Protein AF-A0A1G1IP20-F1 (afdb_monomer_lite)

Secondary structure (DSSP, 8-state):
-EEEEEEEESSSSEEEEEEEEEETTEEEEEEEEEE--TT-SS-EEEEEEEEEEGGGHHHHHHHHHHHHHHHHHTT---S--S--------------

Radius of gyration: 18.24 Å; chains: 1; bounding box: 40×49×43 Å

pLDDT: mean 82.49, std 18.47, range [38.31, 96.44]

Sequence (96 aa):
MNEIVASFSKNKYEEVRFQIKEYKGKDLIDIRIWTDVKGADQKIPTTKGVTMNVSHFTDLKKSILEMERVLKSHKLLTSESAAEDADSEGDIDISH

Foldseek 3Di:
DWDFPDKDDPDPFKIWTWIWDDDPNFIKTKTFIWGDDVPDPDTHTDPPIDIGGPVCVVVVVVVVVVVVVVCVVVVVDDPDPDDDDDDDDDDDDDDD

Structure (mmCIF, N/CA/C/O backbone):
data_AF-A0A1G1IP20-F1
#
_entry.id   AF-A0A1G1IP20-F1
#
loop_
_atom_site.group_PDB
_atom_site.id
_atom_site.type_symbol
_atom_site.label_atom_id
_atom_site.label_alt_id
_atom_site.label_comp_id
_atom_site.label_asym_id
_atom_site.label_entity_id
_atom_site.label_seq_id
_atom_site.pdbx_PDB_ins_code
_atom_site.Cartn_x
_atom_site.Cartn_y
_atom_site.Cartn_z
_atom_site.occupancy
_atom_site.B_iso_or_equiv
_atom_site.auth_seq_id
_atom_site.auth_comp_id
_atom_site.auth_asym_id
_atom_site.auth_atom_id
_atom_site.pdbx_PDB_model_num
ATOM 1 N N . MET A 1 1 ? -11.631 -2.757 -14.248 1.00 73.50 1 MET A N 1
ATOM 2 C CA . MET A 1 1 ? -11.316 -1.476 -13.564 1.00 73.50 1 MET A CA 1
ATOM 3 C C . MET A 1 1 ? -9.810 -1.368 -13.284 1.00 73.50 1 MET A C 1
ATOM 5 O O . MET A 1 1 ? -9.194 -2.389 -12.999 1.00 73.50 1 MET A O 1
ATOM 9 N N . ASN A 1 2 ? -9.194 -0.187 -13.423 1.00 84.62 2 ASN A N 1
ATOM 10 C CA . ASN A 1 2 ? -7.795 0.066 -13.029 1.00 84.62 2 ASN A CA 1
ATOM 11 C C . ASN A 1 2 ? -7.638 1.539 -12.628 1.00 84.62 2 ASN A C 1
ATOM 13 O O . ASN A 1 2 ? -7.383 2.392 -13.476 1.00 84.62 2 ASN A O 1
ATOM 17 N N . GLU A 1 3 ? -7.866 1.829 -11.353 1.00 92.19 3 GLU A N 1
ATOM 18 C CA . GLU A 1 3 ? -7.974 3.191 -10.828 1.00 92.19 3 GLU A CA 1
ATOM 19 C C . GLU A 1 3 ? -7.005 3.397 -9.665 1.00 92.19 3 GLU A C 1
ATOM 21 O O . GLU A 1 3 ? -6.899 2.547 -8.780 1.00 92.19 3 GLU A O 1
ATOM 26 N N . ILE A 1 4 ? -6.298 4.529 -9.662 1.00 93.06 4 ILE A N 1
ATOM 27 C CA . ILE A 1 4 ? -5.487 4.971 -8.525 1.00 93.06 4 ILE A CA 1
ATOM 28 C C . ILE A 1 4 ? -6.386 5.826 -7.637 1.00 93.06 4 ILE A C 1
ATOM 30 O O . ILE A 1 4 ? -6.819 6.895 -8.049 1.00 93.06 4 ILE A O 1
ATOM 34 N N . VAL A 1 5 ? -6.643 5.355 -6.420 1.00 94.69 5 VAL A N 1
ATOM 35 C CA . VAL A 1 5 ? -7.525 6.031 -5.459 1.00 94.69 5 VAL A CA 1
ATOM 36 C C . VAL A 1 5 ? -6.746 7.040 -4.619 1.00 94.69 5 VAL A C 1
ATOM 38 O O . VAL A 1 5 ? -7.240 8.119 -4.313 1.00 94.69 5 VAL A O 1
ATOM 41 N N . ALA A 1 6 ? -5.523 6.682 -4.229 1.00 94.06 6 ALA A N 1
ATOM 42 C CA . ALA A 1 6 ? -4.645 7.537 -3.442 1.00 94.06 6 ALA A CA 1
ATOM 43 C C . ALA A 1 6 ? -3.182 7.140 -3.648 1.00 94.06 6 ALA A C 1
ATOM 45 O O . ALA A 1 6 ? -2.873 5.984 -3.961 1.00 94.06 6 ALA A O 1
ATOM 46 N N . SER A 1 7 ? -2.273 8.076 -3.406 1.00 94.00 7 SER A N 1
ATOM 47 C CA . SER A 1 7 ? -0.852 7.784 -3.276 1.00 94.00 7 SER A CA 1
ATOM 48 C C . SER A 1 7 ? -0.159 8.765 -2.337 1.00 94.00 7 SER A C 1
ATOM 50 O O . SER A 1 7 ? -0.675 9.848 -2.065 1.00 94.00 7 SER A O 1
ATOM 52 N N . PHE A 1 8 ? 0.991 8.359 -1.802 1.00 93.50 8 PHE A N 1
ATOM 53 C CA . PHE A 1 8 ? 1.869 9.234 -1.030 1.00 93.50 8 PHE A CA 1
ATOM 54 C C . PHE A 1 8 ? 3.339 8.861 -1.241 1.00 93.50 8 PHE A C 1
ATOM 56 O O . PHE A 1 8 ? 3.677 7.696 -1.482 1.00 93.50 8 PHE A O 1
ATOM 63 N N . SER A 1 9 ? 4.219 9.856 -1.129 1.00 92.00 9 SER A N 1
ATOM 64 C CA . SER A 1 9 ? 5.666 9.657 -1.181 1.00 92.00 9 SER A CA 1
ATOM 65 C C . SER A 1 9 ? 6.140 8.954 0.091 1.00 92.00 9 SER A C 1
ATOM 67 O O . SER A 1 9 ? 5.891 9.422 1.198 1.00 92.00 9 SER A O 1
ATOM 69 N N . LYS A 1 10 ? 6.804 7.805 -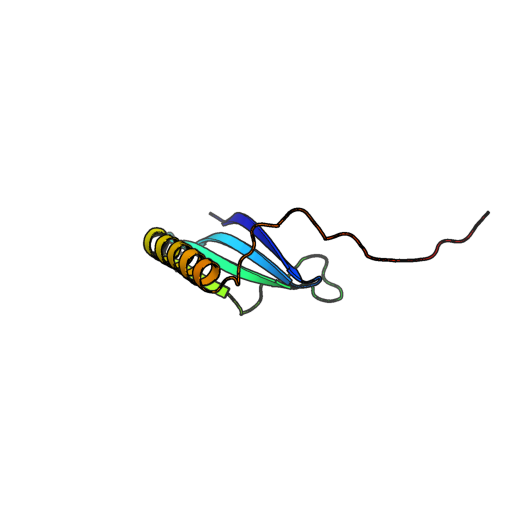0.052 1.00 89.00 10 LYS A N 1
ATOM 70 C CA . LYS A 1 10 ? 7.480 7.126 1.064 1.00 89.00 10 LYS A CA 1
ATOM 71 C C . LYS A 1 10 ? 8.886 7.690 1.271 1.00 89.00 10 LYS A C 1
ATOM 73 O O . LYS A 1 10 ? 9.391 7.681 2.389 1.00 89.00 10 LYS A O 1
ATOM 78 N N . ASN A 1 11 ? 9.536 8.091 0.181 1.00 89.75 11 ASN A N 1
ATOM 79 C CA . ASN A 1 11 ? 10.809 8.807 0.131 1.00 89.75 11 ASN A CA 1
ATOM 80 C C . ASN A 1 11 ? 11.003 9.385 -1.283 1.00 89.75 11 ASN A C 1
ATOM 82 O O . ASN A 1 11 ? 10.185 9.148 -2.166 1.00 89.75 11 ASN A O 1
ATOM 86 N N . LYS A 1 12 ? 12.132 10.067 -1.523 1.00 87.00 12 LYS A N 1
ATOM 87 C CA . LYS A 1 12 ? 12.474 10.695 -2.815 1.00 87.00 12 LYS A CA 1
ATOM 88 C C . LYS A 1 12 ? 12.305 9.788 -4.048 1.00 87.00 12 LYS A C 1
ATOM 90 O O . LYS A 1 12 ? 12.083 10.307 -5.134 1.00 87.00 12 LYS A O 1
ATOM 95 N N . TYR A 1 13 ? 12.405 8.465 -3.898 1.00 88.19 13 TYR A N 1
ATOM 96 C CA . TYR A 1 13 ? 12.370 7.509 -5.012 1.00 88.19 13 TYR A CA 1
ATOM 97 C C . TYR A 1 13 ? 11.167 6.559 -4.979 1.00 88.19 13 TYR A C 1
ATOM 99 O O . TYR A 1 13 ? 10.778 6.025 -6.018 1.00 88.19 13 TYR A O 1
ATOM 107 N N . GLU A 1 14 ? 10.577 6.322 -3.805 1.00 91.00 14 GLU A N 1
ATOM 108 C CA . GLU A 1 14 ? 9.498 5.358 -3.593 1.00 91.00 14 GLU A CA 1
ATOM 109 C C . GLU A 1 14 ? 8.162 6.056 -3.299 1.00 91.00 14 GLU A C 1
ATOM 111 O O . GLU A 1 14 ? 8.056 6.901 -2.415 1.00 91.00 14 GLU A O 1
ATOM 116 N N . GLU A 1 15 ? 7.103 5.619 -3.973 1.00 93.31 15 GLU A N 1
ATOM 117 C CA . GLU A 1 15 ? 5.725 6.072 -3.783 1.00 93.31 15 GLU A CA 1
ATOM 118 C C . GLU A 1 15 ? 4.835 4.880 -3.411 1.00 93.31 15 GLU A C 1
ATOM 120 O O . GLU A 1 15 ? 4.882 3.835 -4.060 1.00 93.31 15 GLU A O 1
ATOM 125 N N . VAL A 1 16 ? 3.994 5.014 -2.388 1.00 95.62 16 VAL A N 1
ATOM 126 C CA . VAL A 1 16 ? 2.958 4.017 -2.086 1.00 95.62 16 VAL A CA 1
ATOM 127 C C . VAL A 1 16 ? 1.693 4.401 -2.833 1.00 95.62 16 VAL A C 1
ATOM 129 O O . VAL A 1 16 ? 1.185 5.503 -2.654 1.00 95.62 16 VAL A O 1
ATOM 132 N N . ARG A 1 17 ? 1.157 3.488 -3.649 1.00 95.25 17 ARG A N 1
ATOM 133 C CA . ARG A 1 17 ? -0.102 3.687 -4.381 1.00 95.25 17 ARG A CA 1
ATOM 134 C C . ARG A 1 17 ? -1.169 2.715 -3.903 1.00 95.25 17 ARG A C 1
ATOM 136 O O . ARG A 1 17 ? -0.891 1.528 -3.739 1.00 95.25 17 ARG A O 1
ATOM 143 N N . PHE A 1 18 ? -2.385 3.225 -3.756 1.00 95.69 18 PHE A N 1
ATOM 144 C CA . PHE A 1 18 ? -3.604 2.483 -3.455 1.00 95.69 18 PHE A CA 1
ATOM 145 C C . PHE A 1 18 ? -4.439 2.431 -4.726 1.00 95.69 18 PHE A C 1
ATOM 147 O O . PHE A 1 18 ? -4.834 3.468 -5.261 1.00 95.69 18 PHE A O 1
ATOM 154 N N . GLN A 1 19 ? -4.662 1.227 -5.237 1.00 95.00 19 GLN A N 1
ATOM 155 C CA . GLN A 1 19 ? -5.271 1.004 -6.541 1.00 95.00 19 GLN A CA 1
ATOM 156 C C . GLN A 1 19 ? -6.415 0.003 -6.435 1.00 95.00 19 GLN A C 1
ATOM 158 O O . GLN A 1 19 ? -6.351 -0.944 -5.649 1.00 95.00 19 GLN A O 1
ATOM 163 N N . ILE A 1 20 ? -7.438 0.184 -7.264 1.00 94.81 20 ILE A N 1
ATOM 164 C CA . ILE A 1 20 ? -8.479 -0.815 -7.500 1.00 94.81 20 ILE A CA 1
ATOM 165 C C . ILE A 1 20 ? -8.239 -1.403 -8.883 1.00 94.81 20 ILE A C 1
ATOM 167 O O . ILE A 1 20 ? -8.164 -0.677 -9.875 1.00 94.81 20 ILE A O 1
ATOM 171 N N . LYS A 1 21 ? -8.098 -2.725 -8.946 1.00 94.06 21 LYS A N 1
ATOM 172 C CA . LYS A 1 21 ? -7.813 -3.477 -10.169 1.00 94.06 21 LYS A CA 1
ATOM 173 C C . LYS A 1 21 ? -8.843 -4.563 -10.370 1.00 94.06 21 LYS A C 1
ATOM 175 O O . LYS A 1 21 ? -9.258 -5.202 -9.417 1.00 94.06 21 LYS A O 1
ATOM 180 N N . GLU A 1 22 ? -9.169 -4.847 -11.616 1.00 92.50 22 GLU A N 1
ATOM 181 C CA . GLU A 1 22 ? -9.972 -6.006 -11.979 1.00 92.50 22 GLU A CA 1
ATOM 182 C C . GLU A 1 22 ? -9.073 -7.078 -12.585 1.00 92.50 22 GLU A C 1
ATOM 184 O O . GLU A 1 22 ? -8.320 -6.829 -13.529 1.00 92.50 22 GLU A O 1
ATOM 189 N N . TYR A 1 23 ? -9.161 -8.289 -12.049 1.00 90.56 23 TYR A N 1
ATOM 190 C CA . TYR A 1 23 ? -8.453 -9.443 -12.575 1.00 90.56 23 TYR A CA 1
ATOM 191 C C . TYR A 1 23 ? -9.408 -10.622 -12.711 1.00 90.56 23 TYR A C 1
ATOM 193 O O . TYR A 1 23 ? -9.946 -11.121 -11.723 1.00 90.56 23 TYR A O 1
ATOM 201 N N . LYS A 1 24 ? -9.605 -11.086 -13.953 1.00 89.69 24 LYS A N 1
ATOM 202 C CA . LYS A 1 24 ? -10.508 -12.201 -14.293 1.00 89.69 24 LYS A CA 1
ATOM 203 C C . LYS A 1 24 ? -11.932 -12.003 -13.740 1.00 89.69 24 LYS A C 1
ATOM 205 O O . LYS A 1 24 ? -12.496 -12.921 -13.147 1.00 89.69 24 LYS A O 1
ATOM 210 N N . GLY A 1 25 ? -12.481 -10.797 -13.900 1.00 90.88 25 GLY A N 1
ATOM 211 C CA . GLY A 1 25 ? -13.828 -10.446 -13.434 1.00 90.88 25 GLY A CA 1
ATOM 212 C C . GLY A 1 25 ? -13.967 -10.327 -11.914 1.00 90.88 25 GLY A C 1
ATOM 213 O O . GLY A 1 25 ? -15.080 -10.383 -11.400 1.00 90.88 25 GLY A O 1
ATOM 214 N N . LYS A 1 26 ? -12.854 -10.214 -11.178 1.00 90.81 26 LYS A N 1
ATOM 215 C CA . LYS A 1 26 ? -12.849 -9.948 -9.737 1.00 90.81 26 LYS A CA 1
ATOM 216 C C . LYS A 1 26 ? -12.143 -8.636 -9.455 1.00 90.81 26 LYS A C 1
ATOM 218 O O . LYS A 1 26 ? -10.998 -8.463 -9.875 1.00 90.81 26 LYS A O 1
ATOM 223 N N . ASP A 1 27 ? -12.791 -7.778 -8.682 1.00 94.19 27 ASP A N 1
ATOM 224 C CA . ASP A 1 27 ? -12.176 -6.556 -8.185 1.00 94.19 27 ASP A CA 1
ATOM 225 C C . ASP A 1 27 ? -11.250 -6.850 -7.003 1.00 94.19 27 ASP A C 1
ATOM 227 O O . ASP A 1 27 ? -11.547 -7.639 -6.096 1.00 94.19 27 ASP A O 1
ATOM 231 N N . LEU A 1 28 ? -10.094 -6.203 -7.036 1.00 95.38 28 LEU A N 1
ATOM 232 C CA . LEU A 1 28 ? -8.985 -6.361 -6.118 1.00 95.38 28 LEU A CA 1
ATOM 233 C C . LEU A 1 28 ? -8.505 -4.987 -5.667 1.00 95.38 28 LEU A C 1
ATOM 235 O O . LEU A 1 28 ? -8.420 -4.045 -6.452 1.00 95.38 28 LEU A O 1
ATOM 239 N N . ILE A 1 29 ? -8.116 -4.910 -4.406 1.00 95.19 29 ILE A N 1
ATOM 240 C CA . ILE A 1 29 ? -7.382 -3.787 -3.840 1.00 95.19 29 ILE A CA 1
ATOM 241 C C . ILE A 1 29 ? -5.902 -4.126 -3.958 1.00 95.19 29 ILE A C 1
ATOM 243 O O . ILE A 1 29 ? -5.475 -5.177 -3.481 1.00 95.19 29 ILE A O 1
ATOM 247 N N . ASP A 1 30 ? -5.122 -3.250 -4.581 1.00 95.19 30 ASP A N 1
ATOM 248 C CA . ASP A 1 30 ? -3.670 -3.367 -4.701 1.00 95.19 30 ASP A CA 1
ATOM 249 C C . ASP A 1 30 ? -3.008 -2.163 -4.031 1.00 95.19 30 ASP A C 1
ATOM 251 O O . ASP A 1 30 ? -3.181 -1.022 -4.456 1.00 95.19 30 ASP A O 1
ATOM 255 N N . ILE A 1 31 ? -2.248 -2.424 -2.970 1.00 95.50 31 ILE A N 1
ATOM 256 C CA . ILE A 1 31 ? -1.452 -1.422 -2.260 1.00 95.50 31 ILE A CA 1
ATOM 257 C C . ILE A 1 31 ? 0.005 -1.784 -2.487 1.00 95.50 31 ILE A C 1
ATOM 259 O O . ILE A 1 31 ? 0.472 -2.819 -2.007 1.00 95.50 31 ILE A O 1
ATOM 263 N N . ARG A 1 32 ? 0.730 -0.966 -3.246 1.00 95.06 32 ARG A N 1
ATOM 264 C CA . ARG A 1 32 ? 2.062 -1.334 -3.739 1.00 95.06 32 ARG A CA 1
ATOM 265 C C . ARG A 1 32 ? 3.016 -0.158 -3.729 1.00 95.06 32 ARG A C 1
ATOM 267 O O . ARG A 1 32 ? 2.614 0.973 -3.988 1.00 95.06 32 ARG A O 1
ATOM 274 N N . ILE A 1 33 ? 4.287 -0.450 -3.467 1.00 95.25 33 ILE A N 1
ATOM 275 C CA . ILE A 1 33 ? 5.375 0.514 -3.611 1.00 95.25 33 ILE A CA 1
ATOM 276 C C . ILE A 1 33 ? 5.789 0.567 -5.078 1.00 95.25 33 ILE A C 1
ATOM 278 O O . ILE A 1 33 ? 6.077 -0.468 -5.685 1.00 95.25 33 ILE A O 1
ATOM 282 N N . TRP A 1 34 ? 5.847 1.772 -5.616 1.00 93.75 34 TRP A N 1
ATOM 283 C CA . TRP A 1 34 ? 6.368 2.106 -6.928 1.00 93.75 34 TRP A CA 1
ATOM 284 C C . TRP A 1 34 ? 7.697 2.828 -6.752 1.00 93.75 34 TRP A C 1
ATOM 286 O O . TRP A 1 34 ? 7.817 3.663 -5.864 1.00 93.75 34 TRP A O 1
ATOM 296 N N . THR A 1 35 ? 8.695 2.498 -7.564 1.00 91.69 35 THR A N 1
ATOM 297 C CA . THR A 1 35 ? 10.026 3.110 -7.486 1.00 91.69 35 THR A CA 1
ATOM 298 C C . THR A 1 35 ? 10.393 3.761 -8.805 1.00 91.69 35 THR A C 1
ATOM 300 O O . THR A 1 35 ? 10.059 3.242 -9.875 1.00 91.69 35 THR A O 1
ATOM 303 N N . ASP A 1 36 ? 11.120 4.867 -8.720 1.00 86.69 36 ASP A N 1
ATOM 304 C CA . ASP A 1 36 ? 11.816 5.433 -9.868 1.00 86.69 36 ASP A CA 1
ATOM 305 C C . ASP A 1 36 ? 12.974 4.514 -10.259 1.00 86.69 36 ASP A C 1
ATOM 307 O O . ASP A 1 36 ? 13.690 3.983 -9.403 1.00 86.69 36 ASP A O 1
ATOM 311 N N . VAL A 1 37 ? 13.150 4.304 -11.559 1.00 81.62 37 VAL A N 1
ATOM 312 C CA . VAL A 1 37 ? 14.296 3.583 -12.116 1.00 81.62 37 VAL A CA 1
ATOM 313 C C . VAL A 1 37 ? 15.069 4.557 -12.979 1.00 81.62 37 VAL A C 1
ATOM 315 O O . VAL A 1 37 ? 14.483 5.276 -13.785 1.00 81.62 37 VAL A O 1
ATOM 318 N N . LYS A 1 38 ? 16.395 4.590 -12.809 1.00 74.00 38 LYS A N 1
ATOM 319 C CA . LYS A 1 38 ? 17.264 5.455 -13.612 1.00 74.00 38 LYS A CA 1
ATOM 320 C C . LYS A 1 38 ? 17.032 5.183 -15.101 1.00 74.00 38 LYS A C 1
ATOM 322 O O . LYS A 1 38 ? 17.276 4.072 -15.563 1.00 74.00 38 LYS A O 1
ATOM 327 N N . GLY A 1 39 ? 16.587 6.210 -15.822 1.00 71.12 39 GLY A N 1
ATOM 328 C CA . GLY A 1 39 ? 16.337 6.157 -17.264 1.00 71.12 39 GLY A CA 1
ATOM 329 C C . GLY A 1 39 ? 14.932 5.708 -17.675 1.00 71.12 39 GLY A C 1
ATOM 330 O O . GLY A 1 39 ? 14.712 5.505 -18.864 1.00 71.12 39 GLY A O 1
ATOM 331 N N . ALA A 1 40 ? 13.993 5.543 -16.737 1.00 73.19 40 ALA A N 1
ATOM 332 C CA . ALA A 1 40 ? 12.587 5.306 -17.052 1.00 73.19 40 ALA A CA 1
ATOM 333 C C . ALA A 1 40 ? 11.758 6.578 -16.823 1.00 73.19 40 ALA A C 1
ATOM 335 O O . ALA A 1 40 ? 11.803 7.154 -15.738 1.00 73.19 40 ALA A O 1
ATOM 336 N N . ASP A 1 41 ? 10.943 6.961 -17.809 1.00 75.62 41 ASP A N 1
ATOM 337 C CA . ASP A 1 41 ? 10.005 8.094 -17.703 1.00 75.62 41 ASP A CA 1
ATOM 338 C C . ASP A 1 41 ? 8.827 7.816 -16.752 1.00 75.62 41 ASP A C 1
ATOM 340 O O . ASP A 1 41 ? 8.040 8.705 -16.433 1.00 75.62 41 ASP 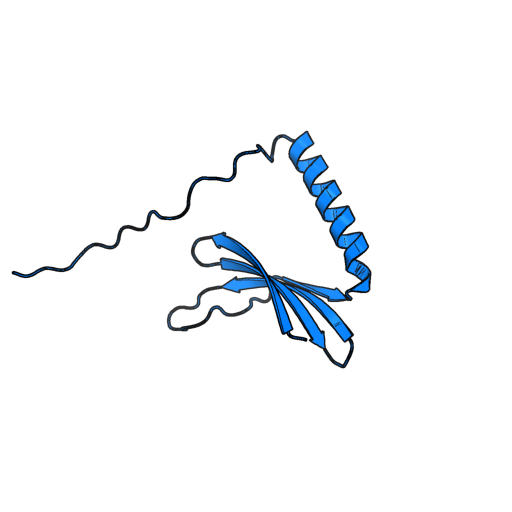A O 1
ATOM 344 N N . GLN A 1 42 ? 8.663 6.564 -16.315 1.00 79.38 42 GLN A N 1
ATOM 345 C CA . GLN A 1 42 ? 7.562 6.134 -15.460 1.00 79.38 42 GLN A CA 1
ATOM 346 C C . GLN A 1 42 ? 8.077 5.307 -14.285 1.00 79.38 42 GLN A C 1
ATOM 348 O O . GLN A 1 42 ? 8.947 4.446 -14.441 1.00 79.38 42 GLN A O 1
ATOM 353 N N . LYS A 1 43 ? 7.474 5.523 -13.109 1.00 82.56 43 LYS A N 1
ATOM 354 C CA . LYS A 1 43 ? 7.702 4.670 -11.937 1.00 82.56 43 LYS A CA 1
ATOM 355 C C . LYS A 1 43 ? 7.291 3.235 -12.263 1.00 82.56 43 LYS A C 1
AT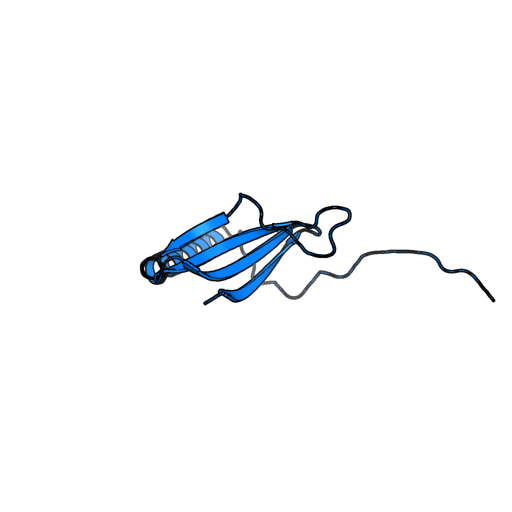OM 357 O O . LYS A 1 43 ? 6.268 3.028 -12.919 1.0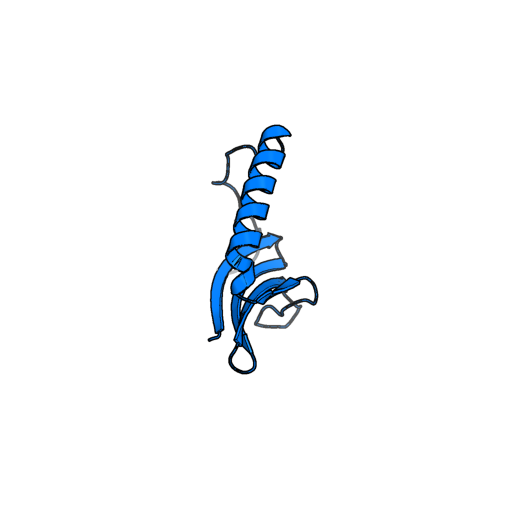0 82.56 43 LYS A O 1
ATOM 362 N N . ILE A 1 44 ? 8.014 2.249 -11.735 1.00 89.31 44 ILE A N 1
ATOM 363 C CA . ILE A 1 44 ? 7.654 0.831 -11.879 1.00 89.31 44 ILE A CA 1
ATOM 364 C C . ILE A 1 44 ? 7.126 0.247 -10.564 1.00 89.31 44 ILE A C 1
ATOM 366 O O . ILE A 1 44 ? 7.616 0.607 -9.489 1.00 89.31 44 ILE A O 1
ATOM 370 N N . PRO A 1 45 ? 6.149 -0.675 -10.611 1.00 91.44 45 PRO A N 1
ATOM 371 C CA . PRO A 1 45 ? 5.676 -1.361 -9.420 1.00 91.44 45 PRO A CA 1
ATOM 372 C C . PRO A 1 45 ? 6.742 -2.336 -8.912 1.00 91.44 45 PRO A C 1
ATOM 374 O O . PRO A 1 45 ? 7.319 -3.109 -9.673 1.00 91.44 45 PRO A O 1
ATOM 377 N N . THR A 1 46 ? 6.971 -2.348 -7.604 1.00 90.88 46 THR A N 1
ATOM 378 C CA . THR A 1 46 ? 7.875 -3.308 -6.960 1.00 90.88 46 THR A CA 1
ATOM 379 C C . THR A 1 46 ? 7.132 -4.576 -6.535 1.00 90.88 46 THR A C 1
ATOM 381 O O . THR A 1 46 ? 5.899 -4.630 -6.482 1.00 90.88 46 THR A O 1
ATOM 384 N N . THR A 1 47 ? 7.876 -5.613 -6.149 1.00 91.06 47 THR A N 1
ATOM 385 C CA . THR A 1 47 ? 7.303 -6.806 -5.505 1.00 91.06 47 THR A CA 1
ATOM 386 C C . THR A 1 47 ? 6.761 -6.515 -4.102 1.00 91.06 47 THR A C 1
ATOM 388 O O . THR A 1 47 ? 5.955 -7.293 -3.594 1.00 91.06 47 THR A O 1
ATOM 391 N N . LYS A 1 48 ? 7.136 -5.379 -3.494 1.00 92.31 48 LYS A N 1
ATOM 392 C CA . LYS A 1 48 ? 6.662 -4.944 -2.177 1.00 92.31 48 LYS A CA 1
ATOM 393 C C . LYS A 1 48 ? 5.265 -4.339 -2.302 1.00 92.31 48 LYS A C 1
ATOM 395 O O . LYS A 1 48 ? 5.086 -3.185 -2.692 1.00 92.31 48 LYS A O 1
ATOM 400 N N . GLY A 1 49 ? 4.268 -5.135 -1.962 1.00 92.56 49 GLY A N 1
ATOM 401 C CA . GLY A 1 49 ? 2.878 -4.716 -1.947 1.00 92.56 49 GLY A CA 1
ATOM 402 C C . GLY A 1 49 ? 1.973 -5.865 -1.553 1.00 92.56 49 GLY A C 1
ATOM 403 O O . GLY A 1 49 ? 2.399 -7.019 -1.504 1.00 92.56 49 GLY A O 1
ATOM 404 N N . VAL A 1 50 ? 0.718 -5.539 -1.294 1.00 94.25 50 VAL A N 1
ATOM 405 C CA . VAL A 1 50 ? -0.327 -6.508 -1.000 1.00 94.25 50 VAL A CA 1
ATOM 406 C C . VAL A 1 50 ? -1.470 -6.317 -1.981 1.00 94.25 50 VAL A C 1
ATOM 408 O O . VAL A 1 50 ? -1.912 -5.198 -2.236 1.00 94.25 50 VAL A O 1
ATOM 411 N N . THR A 1 51 ? -1.944 -7.430 -2.528 1.00 94.44 51 THR A N 1
ATOM 412 C CA . THR A 1 51 ? -3.148 -7.476 -3.350 1.00 94.44 51 THR A CA 1
ATOM 413 C C . THR A 1 51 ? -4.162 -8.364 -2.646 1.00 94.44 51 THR A C 1
ATOM 415 O O . THR A 1 51 ? -3.826 -9.473 -2.232 1.00 94.44 51 THR A O 1
ATOM 418 N N . MET A 1 52 ? -5.395 -7.893 -2.498 1.00 94.44 52 MET A N 1
ATOM 419 C CA . MET A 1 52 ? -6.458 -8.625 -1.808 1.00 94.44 52 MET A CA 1
ATOM 420 C C . MET A 1 52 ? -7.812 -8.408 -2.477 1.00 94.44 52 MET A C 1
ATOM 422 O O . MET A 1 52 ? -8.001 -7.442 -3.210 1.00 94.44 52 MET A O 1
ATOM 426 N N . ASN A 1 53 ? -8.766 -9.304 -2.227 1.00 94.31 53 ASN A N 1
ATOM 427 C CA . ASN A 1 53 ? -10.135 -9.114 -2.698 1.00 94.31 53 ASN A CA 1
ATOM 428 C C . ASN A 1 53 ? -10.795 -7.916 -1.997 1.00 94.31 53 ASN A C 1
ATOM 430 O O . ASN A 1 53 ? -10.569 -7.701 -0.804 1.00 94.31 53 ASN A O 1
ATOM 434 N N . VAL A 1 54 ? -11.649 -7.184 -2.718 1.00 93.38 54 VAL A N 1
ATOM 435 C CA . VAL A 1 54 ? -12.447 -6.076 -2.163 1.00 93.38 54 VAL A CA 1
ATOM 436 C C . VAL A 1 54 ? -13.275 -6.475 -0.936 1.00 93.38 54 VAL A C 1
ATOM 438 O O . VAL A 1 54 ? -13.501 -5.643 -0.062 1.00 93.38 54 VAL A O 1
ATOM 441 N N . SER A 1 55 ? -13.654 -7.750 -0.799 1.00 93.69 55 SER A N 1
ATOM 442 C CA . SER A 1 55 ? -14.355 -8.276 0.378 1.00 93.69 55 SER A CA 1
ATOM 443 C C . SER A 1 55 ? -13.580 -8.096 1.687 1.00 93.69 55 SER A C 1
ATOM 445 O O . SER A 1 55 ? -14.192 -8.008 2.746 1.00 93.69 55 SER A O 1
ATOM 447 N N . HIS A 1 56 ? -12.246 -8.017 1.635 1.00 93.62 56 HIS A N 1
ATOM 448 C CA . HIS A 1 56 ? -11.398 -7.814 2.814 1.00 93.62 56 HIS A CA 1
ATOM 449 C C . HIS A 1 56 ? -11.233 -6.340 3.203 1.00 93.62 56 HIS A C 1
ATOM 451 O O . HIS A 1 56 ? -10.587 -6.041 4.207 1.00 93.62 56 HIS A O 1
ATOM 457 N N . PHE A 1 57 ? -11.821 -5.403 2.451 1.00 92.94 57 PHE A N 1
ATOM 458 C CA . PHE A 1 57 ? -11.663 -3.972 2.712 1.00 92.94 57 PHE A CA 1
ATOM 459 C C . PHE A 1 57 ? -12.113 -3.568 4.117 1.00 92.94 57 PHE A C 1
ATOM 461 O O . PHE A 1 57 ? -11.449 -2.777 4.785 1.00 92.94 57 PHE A O 1
ATOM 468 N N . THR A 1 58 ? -13.239 -4.115 4.584 1.00 94.44 58 THR A N 1
ATOM 469 C CA . THR A 1 58 ? -13.772 -3.805 5.914 1.00 94.44 58 THR A CA 1
ATOM 470 C C . THR A 1 58 ? -12.800 -4.211 7.017 1.00 94.44 58 THR A C 1
ATOM 472 O O . THR A 1 58 ? -12.627 -3.459 7.977 1.00 94.44 58 THR A O 1
ATOM 475 N N . ASP A 1 59 ? -12.142 -5.359 6.871 1.00 95.00 59 ASP A N 1
ATOM 476 C CA . ASP A 1 59 ? -11.164 -5.841 7.845 1.00 95.00 59 ASP A CA 1
ATOM 477 C C . ASP A 1 59 ? -9.877 -5.021 7.777 1.00 95.00 59 ASP A C 1
ATOM 479 O O . ASP A 1 59 ? -9.409 -4.547 8.810 1.00 95.00 59 ASP A O 1
ATOM 483 N N . LEU A 1 60 ? -9.378 -4.736 6.569 1.00 93.75 60 LEU A N 1
ATOM 484 C CA . LEU A 1 60 ? -8.234 -3.846 6.364 1.00 93.75 60 LEU A CA 1
ATOM 485 C C . LEU A 1 60 ? -8.456 -2.486 7.040 1.00 93.75 60 LEU A C 1
ATOM 487 O O . LEU A 1 60 ? -7.599 -2.014 7.786 1.00 93.75 60 LEU A O 1
ATOM 491 N N . LYS A 1 61 ? -9.625 -1.870 6.828 1.00 94.81 61 LYS A N 1
ATOM 492 C CA . LYS A 1 61 ? -9.977 -0.582 7.437 1.00 94.81 61 LYS A CA 1
ATOM 493 C C . LYS A 1 61 ? -9.964 -0.658 8.963 1.00 94.81 61 LYS A C 1
ATOM 495 O O . LYS A 1 61 ? -9.398 0.224 9.604 1.00 94.81 61 LYS A O 1
ATOM 500 N N . LYS A 1 62 ? -10.566 -1.698 9.551 1.00 96.12 62 LYS A N 1
ATOM 501 C CA . LYS A 1 62 ? -10.557 -1.900 11.010 1.00 96.12 62 LYS A CA 1
ATOM 502 C C . LYS A 1 62 ? -9.131 -2.037 11.544 1.00 96.12 62 LYS A C 1
ATOM 504 O O . LYS A 1 62 ? -8.801 -1.399 12.537 1.00 96.12 62 LYS A O 1
ATOM 509 N N . SER A 1 63 ? -8.283 -2.812 10.869 1.00 96.06 63 SER A N 1
ATOM 510 C CA . SER A 1 63 ? -6.886 -2.998 11.266 1.00 96.06 63 SER A CA 1
ATOM 511 C C . SER A 1 63 ? -6.066 -1.709 11.180 1.00 96.06 63 SER A C 1
ATOM 513 O O . SER A 1 63 ? -5.262 -1.455 12.072 1.00 96.06 63 SER A O 1
ATOM 515 N N . ILE A 1 64 ? -6.281 -0.873 10.158 1.00 94.88 64 ILE A N 1
ATOM 516 C CA . ILE A 1 64 ? -5.613 0.434 10.038 1.00 94.88 64 ILE A CA 1
ATOM 517 C C . ILE A 1 64 ? -6.035 1.369 11.180 1.00 94.88 64 ILE A C 1
ATOM 519 O O . ILE A 1 64 ? -5.179 2.004 11.790 1.00 94.88 64 ILE A O 1
ATOM 523 N N . LEU A 1 65 ? -7.330 1.426 11.507 1.00 95.88 65 LEU A N 1
ATOM 524 C CA . LEU A 1 65 ? -7.828 2.253 12.615 1.00 95.88 65 LEU A CA 1
ATOM 525 C C . LEU A 1 65 ? -7.280 1.791 13.972 1.00 95.88 65 LEU A C 1
ATOM 527 O O . LEU A 1 65 ? -6.909 2.614 14.808 1.00 95.88 65 LEU A O 1
ATOM 531 N N . GLU A 1 66 ? -7.188 0.479 14.190 1.00 96.44 66 GLU A N 1
ATOM 532 C CA . GLU A 1 66 ? -6.577 -0.053 15.410 1.00 96.44 66 GLU A CA 1
ATOM 533 C C . GLU A 1 66 ? -5.074 0.251 15.461 1.00 96.44 66 GLU A C 1
ATOM 535 O O . GLU A 1 66 ? -4.556 0.660 16.499 1.00 96.44 66 GLU A O 1
ATOM 540 N N . MET A 1 67 ? -4.372 0.143 14.329 1.00 95.06 67 MET A N 1
ATOM 541 C CA . MET A 1 67 ? -2.967 0.536 14.230 1.00 95.06 67 MET A CA 1
ATOM 542 C C . MET A 1 67 ? -2.774 2.016 14.581 1.00 95.06 67 MET A C 1
ATOM 544 O O . MET A 1 67 ? -1.885 2.342 15.362 1.00 95.06 67 MET A O 1
ATOM 548 N N . GLU A 1 68 ? -3.625 2.907 14.072 1.00 93.50 68 GLU A N 1
ATOM 549 C CA . GLU A 1 68 ? -3.601 4.332 14.414 1.00 93.50 68 GLU A CA 1
ATOM 550 C C . GLU A 1 68 ? -3.773 4.556 15.926 1.00 93.50 68 GLU A C 1
ATOM 552 O O . GLU A 1 68 ? -3.023 5.323 16.538 1.00 93.50 68 GLU A O 1
ATOM 557 N N . ARG A 1 69 ? -4.727 3.855 16.553 1.00 94.38 69 ARG A N 1
ATOM 558 C CA . ARG A 1 69 ? -4.958 3.911 18.004 1.00 94.38 69 ARG A CA 1
ATOM 559 C C . ARG A 1 69 ? -3.714 3.484 18.788 1.00 94.38 69 ARG A C 1
ATOM 561 O O . ARG A 1 69 ? -3.330 4.179 19.732 1.00 94.38 69 ARG A O 1
ATOM 568 N N . VAL A 1 70 ? -3.078 2.378 18.403 1.00 95.38 70 VAL A N 1
ATOM 569 C CA . VAL A 1 70 ? -1.842 1.894 19.040 1.00 95.38 70 VAL A CA 1
ATOM 570 C C . VAL A 1 70 ? -0.715 2.913 18.860 1.00 95.38 70 VAL A C 1
ATOM 572 O O . VAL A 1 70 ? -0.088 3.313 19.838 1.00 95.38 70 VAL A O 1
ATOM 575 N N . LEU A 1 71 ? -0.498 3.419 17.646 1.00 93.88 71 LEU A N 1
ATOM 576 C CA . LEU A 1 71 ? 0.538 4.418 17.366 1.00 93.88 71 LEU A CA 1
ATOM 577 C C . LEU A 1 71 ? 0.362 5.696 18.208 1.00 93.88 71 LEU A C 1
ATOM 579 O O . LEU A 1 71 ? 1.336 6.198 18.773 1.00 93.88 71 LEU A O 1
ATOM 583 N N . LYS A 1 72 ? -0.876 6.179 18.373 1.00 92.94 72 LYS A N 1
ATOM 584 C CA . LYS A 1 72 ? -1.204 7.307 19.265 1.00 92.94 72 LYS A CA 1
ATOM 585 C C . LYS A 1 72 ? -0.928 6.985 20.734 1.00 92.94 72 LYS A C 1
ATOM 587 O O . LYS A 1 72 ? -0.327 7.798 21.433 1.00 92.94 72 LYS A O 1
ATOM 592 N N . SER A 1 73 ? -1.308 5.793 21.199 1.00 93.06 73 SER A N 1
ATOM 593 C CA . SER A 1 73 ? -1.048 5.344 22.576 1.00 93.06 73 SER A CA 1
ATOM 594 C C . SER A 1 73 ? 0.447 5.307 22.903 1.00 93.06 73 SER A C 1
ATOM 596 O O . SER A 1 73 ? 0.844 5.607 24.027 1.00 93.06 73 SER A O 1
ATOM 598 N N . HIS A 1 74 ? 1.279 4.967 21.919 1.00 93.06 74 HIS A N 1
ATOM 599 C CA . HIS A 1 74 ? 2.734 4.942 22.047 1.00 93.06 74 HIS A CA 1
ATOM 600 C C . HIS A 1 74 ? 3.406 6.292 21.736 1.00 93.06 74 HIS A C 1
ATOM 602 O O . HIS A 1 74 ? 4.632 6.365 21.751 1.00 93.06 74 HIS A O 1
ATOM 608 N N . LYS A 1 75 ? 2.635 7.364 21.480 1.00 90.19 75 LYS A N 1
ATOM 609 C CA . LYS A 1 75 ? 3.135 8.697 21.081 1.00 90.19 75 LYS A CA 1
ATOM 610 C C . LYS A 1 75 ? 4.037 8.669 19.834 1.00 90.19 75 LYS A C 1
ATOM 612 O O . LYS A 1 75 ? 4.915 9.511 19.689 1.00 90.19 75 LYS A O 1
ATOM 617 N N . LEU A 1 76 ? 3.821 7.699 18.944 1.00 86.19 76 LEU A N 1
ATOM 618 C CA . LEU A 1 76 ? 4.545 7.550 17.673 1.00 86.19 76 LEU A CA 1
ATOM 619 C C . LEU A 1 76 ? 3.869 8.307 16.520 1.00 86.19 76 LEU A C 1
ATOM 621 O O . LEU A 1 76 ? 4.442 8.433 15.444 1.00 86.19 76 LEU A O 1
ATOM 625 N N . LEU A 1 77 ? 2.651 8.798 16.748 1.00 82.81 77 LEU A N 1
ATOM 626 C CA . LEU A 1 77 ? 1.945 9.726 15.874 1.00 82.81 77 LEU A CA 1
ATOM 627 C C . LEU A 1 77 ? 1.652 11.002 16.663 1.00 82.81 77 LEU A C 1
ATOM 629 O O . LEU A 1 77 ? 0.777 11.009 17.532 1.00 82.81 77 LEU A O 1
ATOM 633 N N . THR A 1 78 ? 2.371 12.073 16.349 1.00 71.44 78 THR A N 1
ATOM 634 C CA . THR A 1 78 ? 1.999 13.444 16.708 1.00 71.44 78 THR A CA 1
ATOM 635 C C . THR A 1 78 ? 1.210 14.036 15.547 1.00 71.44 78 THR A C 1
ATOM 637 O O . THR A 1 78 ? 1.547 13.826 14.384 1.00 71.44 78 THR A O 1
ATOM 640 N N . SER A 1 79 ? 0.112 14.726 15.841 1.00 59.72 79 SER A N 1
ATOM 641 C CA . SER A 1 79 ? -0.706 15.386 14.827 1.00 59.72 79 SER A CA 1
ATOM 642 C C . SER A 1 79 ? 0.014 16.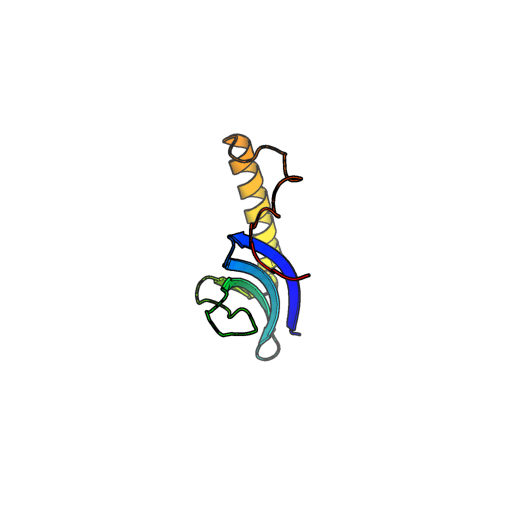621 14.284 1.00 59.72 79 SER A C 1
ATOM 644 O O . SER A 1 79 ? -0.265 17.727 14.729 1.00 59.72 79 SER A O 1
ATOM 646 N N . GLU A 1 80 ? 0.926 16.429 13.338 1.00 57.06 80 GLU A N 1
ATOM 647 C CA . GLU A 1 80 ? 1.524 17.500 12.539 1.00 57.06 80 GLU A CA 1
ATOM 648 C C . GLU A 1 80 ? 1.903 16.936 11.164 1.00 57.06 80 GLU A C 1
ATOM 650 O O . GLU A 1 80 ? 2.921 16.273 10.999 1.00 57.06 80 GLU A O 1
ATOM 655 N N . SER A 1 81 ? 1.047 17.160 10.163 1.00 44.75 81 SER A N 1
ATOM 656 C CA . SER A 1 81 ? 1.397 16.965 8.753 1.00 44.75 81 SER A CA 1
ATOM 657 C C . SER A 1 81 ? 0.911 18.164 7.939 1.00 44.75 81 SER A C 1
ATOM 659 O O . SER A 1 81 ? -0.182 18.147 7.370 1.00 44.75 81 SER A O 1
ATOM 661 N N . ALA A 1 82 ? 1.718 19.223 7.930 1.00 44.09 82 ALA A N 1
ATOM 662 C CA . ALA A 1 82 ? 1.678 20.284 6.922 1.00 44.09 82 ALA A CA 1
ATOM 663 C C . ALA A 1 82 ? 3.040 21.008 6.813 1.00 44.09 82 ALA A C 1
ATOM 665 O O . ALA A 1 82 ? 3.094 22.229 6.837 1.00 44.09 82 ALA A O 1
ATOM 666 N N . ALA A 1 83 ? 4.135 20.252 6.752 1.00 48.47 83 ALA A N 1
ATOM 667 C CA . ALA A 1 83 ? 5.493 20.647 6.347 1.00 48.47 83 ALA A CA 1
ATOM 668 C C . ALA A 1 83 ? 6.264 19.308 6.314 1.00 48.47 83 ALA A C 1
ATOM 670 O O . ALA A 1 83 ? 6.040 18.490 7.197 1.00 48.47 83 ALA A O 1
ATOM 671 N N . GLU A 1 84 ? 7.063 18.896 5.340 1.00 46.25 84 GLU A N 1
ATOM 672 C CA . GLU A 1 84 ? 7.976 19.565 4.425 1.00 46.25 84 GLU A CA 1
ATOM 673 C C . GLU A 1 84 ? 8.138 18.627 3.215 1.00 46.25 84 GLU A C 1
ATOM 675 O O . GLU A 1 84 ? 8.307 17.429 3.412 1.00 46.25 84 GLU A O 1
ATOM 680 N N . ASP A 1 85 ? 8.080 19.140 1.986 1.00 38.31 85 ASP A N 1
ATOM 681 C CA . ASP A 1 85 ? 8.660 18.483 0.804 1.00 38.31 85 ASP A CA 1
ATOM 682 C C . ASP A 1 85 ? 8.713 19.511 -0.338 1.00 38.31 85 ASP A C 1
ATOM 684 O O . ASP A 1 85 ? 7.799 19.599 -1.156 1.00 38.31 85 ASP A O 1
ATOM 688 N N . ALA A 1 86 ? 9.763 20.336 -0.349 1.00 41.81 86 ALA A N 1
ATOM 689 C CA . ALA A 1 86 ? 10.400 20.857 -1.565 1.00 41.81 86 ALA A CA 1
ATOM 690 C C . ALA A 1 86 ? 11.658 21.663 -1.198 1.00 41.81 86 ALA A C 1
ATOM 692 O O . ALA A 1 86 ? 11.726 22.865 -1.435 1.00 41.81 86 ALA A O 1
ATOM 693 N N . ASP A 1 87 ? 12.661 20.986 -0.636 1.00 39.44 87 ASP A N 1
ATOM 694 C CA . ASP A 1 87 ? 14.051 21.390 -0.839 1.00 39.44 87 ASP A CA 1
ATOM 695 C C . ASP A 1 87 ? 14.709 20.339 -1.742 1.00 39.44 87 ASP A C 1
ATOM 697 O O . ASP A 1 87 ? 14.910 19.179 -1.371 1.00 39.44 87 ASP A O 1
ATOM 701 N N . SER A 1 88 ? 14.966 20.722 -2.990 1.00 45.88 88 SER A N 1
ATOM 702 C CA . SER A 1 88 ? 16.056 20.132 -3.756 1.00 45.88 88 SER A CA 1
ATOM 703 C C . SER A 1 88 ? 16.747 21.240 -4.531 1.00 45.88 88 SER A C 1
ATOM 705 O O . SER A 1 88 ? 16.268 21.672 -5.581 1.00 45.88 88 SER A O 1
ATOM 707 N N . GLU A 1 89 ? 17.879 21.671 -3.985 1.00 47.00 89 GLU A N 1
ATOM 708 C CA . GLU A 1 89 ? 18.949 22.351 -4.699 1.00 47.00 89 GLU A CA 1
ATOM 709 C C . GLU A 1 89 ? 19.276 21.641 -6.025 1.00 47.00 89 GLU A C 1
ATOM 711 O O . GLU A 1 89 ? 19.303 20.409 -6.123 1.00 47.00 89 GLU A O 1
ATOM 716 N N . GLY A 1 90 ? 19.547 22.449 -7.044 1.00 42.25 90 GLY A N 1
ATOM 717 C CA . GLY A 1 90 ? 19.903 22.022 -8.389 1.00 42.25 90 GLY A CA 1
ATOM 718 C C . GLY A 1 90 ? 20.368 23.227 -9.191 1.00 42.25 90 GLY A C 1
ATOM 719 O O . GLY A 1 90 ? 19.631 23.757 -10.011 1.00 42.25 90 GLY A O 1
ATOM 720 N N . ASP A 1 91 ? 21.564 23.674 -8.841 1.00 45.78 91 ASP A N 1
ATOM 721 C CA . ASP A 1 91 ? 22.352 24.754 -9.419 1.00 45.78 91 ASP A CA 1
ATOM 722 C C . ASP A 1 91 ? 22.487 24.681 -10.964 1.00 45.78 91 ASP A C 1
ATOM 724 O O . ASP A 1 91 ? 22.408 23.604 -11.560 1.00 45.78 91 ASP A O 1
ATOM 728 N N . ILE A 1 92 ? 22.855 25.834 -11.544 1.00 43.81 92 ILE A N 1
ATOM 729 C CA . ILE A 1 92 ? 23.391 26.100 -12.900 1.00 43.81 92 ILE A CA 1
ATOM 730 C C . ILE A 1 92 ? 22.383 26.393 -14.043 1.00 43.81 92 ILE A C 1
ATOM 732 O O . ILE A 1 92 ? 21.847 25.483 -14.670 1.00 43.81 92 ILE A O 1
ATOM 736 N N . ASP A 1 93 ? 22.289 27.667 -14.457 1.00 41.53 93 ASP A N 1
ATOM 737 C CA . ASP A 1 93 ? 22.709 28.039 -15.821 1.00 41.53 93 ASP A CA 1
ATOM 738 C C . ASP A 1 93 ? 23.266 29.473 -15.877 1.00 41.53 93 ASP A C 1
ATOM 740 O O . ASP A 1 93 ? 22.784 30.412 -15.245 1.00 41.53 93 ASP A O 1
ATOM 744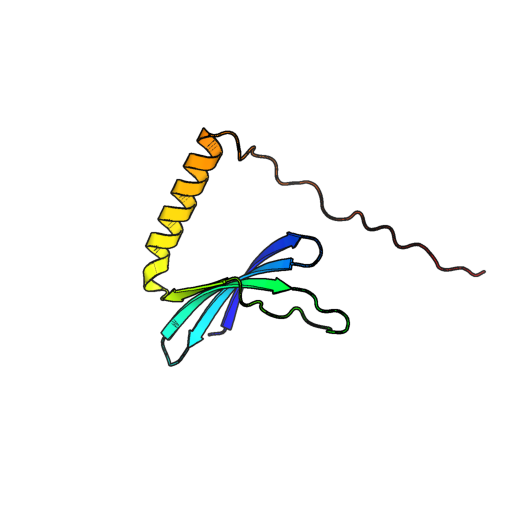 N N . ILE A 1 94 ? 24.346 29.577 -16.631 1.00 50.97 94 ILE A N 1
ATOM 745 C CA . ILE A 1 94 ? 25.176 30.727 -16.973 1.00 50.97 94 ILE A CA 1
ATOM 746 C C . ILE A 1 94 ? 24.506 31.485 -18.138 1.00 50.97 94 ILE A C 1
ATOM 748 O O . ILE A 1 94 ? 23.747 30.890 -18.896 1.00 50.97 94 ILE A O 1
ATOM 752 N N . SER A 1 95 ? 24.917 32.741 -18.379 1.00 48.94 95 SER A N 1
ATOM 753 C CA . SER A 1 95 ? 24.791 33.523 -19.644 1.00 48.94 95 SER A CA 1
ATOM 754 C C . SER A 1 95 ? 23.725 34.637 -19.707 1.00 48.94 95 SER A C 1
ATOM 756 O O . SER A 1 95 ? 22.613 34.410 -20.179 1.00 48.94 95 SER A O 1
ATOM 758 N N . HIS A 1 96 ? 24.114 35.883 -19.408 1.00 44.69 96 HIS A N 1
ATOM 759 C CA . HIS A 1 96 ? 24.431 36.920 -20.419 1.00 44.69 96 HIS A CA 1
ATOM 760 C C . HIS A 1 96 ? 24.953 38.201 -19.759 1.00 44.69 96 HIS A C 1
ATOM 762 O O . HIS A 1 96 ? 24.270 38.723 -18.852 1.00 44.69 96 HIS A O 1
#